Protein AF-A0A1V6FVR4-F1 (afdb_monomer)

pLDDT: mean 93.29, std 5.94, range [69.12, 98.19]

Foldseek 3Di:
DKKKWKADPLNQWIWIWDADQQRDIAIWIDDPVHTGRPQDFPKDWDWDDDDPDIDIDIDTQLCRRPVNSDDDQKIFMKMWDWDPDVPTDIDIPFDPVDDDPRSVRTDMDGDDD

Sequence (113 aa):
MVELYFGFENNAIIRHFGINAAGVYAVRTVYRQGNDRTWECQPIVSASRTGQAWILEMAFPWRQLAPDGVIPAEISFNLNRVRSLPGDRLAAWSPTFGLFLAPDRFGRVTLQP

Solvent-accessible surface area (backbone atoms only — not comparable to full-atom values): 6568 Å² total; per-residue (Å²): 63,38,36,42,39,43,26,40,81,93,49,55,43,26,44,36,38,42,33,39,77,79,40,54,69,50,58,28,37,37,47,93,87,46,79,41,70,82,57,74,53,79,59,50,60,46,50,47,78,52,95,97,46,67,47,76,50,76,47,73,46,43,64,50,66,34,77,95,30,50,82,60,64,56,37,36,33,37,47,30,42,45,42,93,49,96,79,68,47,76,49,56,73,37,71,53,92,71,65,85,95,37,76,95,36,40,36,80,45,76,52,80,134

Secondary structure (DSSP, 8-state):
-EEEEEEETTTTEEEEEEE-TTS-EEEEEESSS-EE-S-----EEEEEEETTEEEEEEE--HHHHSGGG---SEEEEEEEEEE-SSS-EEEESS--SS-S--GGGPEEEEPP-

Mean predicted aligned error: 3.56 Å

Structure (mmCIF, N/CA/C/O backbone):
data_AF-A0A1V6FVR4-F1
#
_entry.id   AF-A0A1V6FVR4-F1
#
loop_
_atom_site.group_PDB
_atom_site.id
_atom_site.type_symbol
_atom_site.label_atom_id
_atom_site.label_alt_id
_atom_site.label_comp_id
_atom_site.label_asym_id
_atom_site.label_entity_id
_atom_site.label_seq_id
_atom_site.pdbx_PDB_ins_code
_atom_site.Cartn_x
_atom_site.Cartn_y
_atom_site.Cartn_z
_atom_site.occupancy
_atom_site.B_iso_or_equiv
_atom_site.auth_seq_id
_atom_site.auth_comp_id
_atom_site.auth_asym_id
_atom_site.auth_atom_id
_atom_site.pdbx_PDB_model_num
ATOM 1 N N . MET A 1 1 ? -3.904 1.229 13.605 1.00 93.94 1 MET A N 1
ATOM 2 C CA . MET A 1 1 ? -3.635 1.558 12.197 1.00 93.94 1 MET A CA 1
ATOM 3 C C . MET A 1 1 ? -3.733 0.319 11.325 1.00 93.94 1 MET A C 1
ATOM 5 O O . MET A 1 1 ? -3.724 -0.799 11.845 1.00 93.94 1 MET A O 1
ATOM 9 N N . VAL A 1 2 ? -3.857 0.518 10.024 1.00 97.00 2 VAL A N 1
ATOM 10 C CA . VAL A 1 2 ? -3.497 -0.480 9.018 1.00 97.00 2 VAL A CA 1
ATOM 11 C C . VAL A 1 2 ? -2.153 -0.108 8.412 1.00 97.00 2 VAL A C 1
ATOM 13 O O . VAL A 1 2 ? -1.812 1.072 8.358 1.00 97.00 2 VAL A O 1
ATOM 16 N N . GLU A 1 3 ? -1.401 -1.112 7.987 1.00 97.12 3 GLU A N 1
ATOM 17 C CA . GLU A 1 3 ? -0.205 -0.932 7.173 1.00 97.12 3 GLU A CA 1
ATOM 18 C C . GLU A 1 3 ? -0.399 -1.629 5.830 1.00 97.12 3 GLU A C 1
ATOM 20 O O . GLU A 1 3 ? -0.807 -2.792 5.801 1.00 97.12 3 GLU A O 1
ATOM 25 N N . LEU A 1 4 ? -0.097 -0.934 4.737 1.00 98.00 4 LEU A N 1
ATOM 26 C CA . LEU A 1 4 ? -0.120 -1.478 3.383 1.00 98.00 4 LEU A CA 1
ATOM 27 C C . LEU A 1 4 ? 1.291 -1.476 2.809 1.00 98.00 4 LEU A C 1
ATOM 29 O O . LEU A 1 4 ? 2.023 -0.495 2.950 1.00 98.00 4 LEU A O 1
ATOM 33 N N . TYR A 1 5 ? 1.641 -2.560 2.129 1.00 97.81 5 TYR A N 1
ATOM 34 C CA . TYR A 1 5 ? 2.905 -2.720 1.426 1.00 97.81 5 TYR A CA 1
ATOM 35 C C . TYR A 1 5 ? 2.614 -3.077 -0.029 1.00 97.81 5 TYR A C 1
ATOM 37 O O . TYR A 1 5 ? 1.973 -4.092 -0.289 1.00 97.81 5 TYR A O 1
ATOM 45 N N . PHE A 1 6 ? 3.100 -2.258 -0.959 1.00 97.81 6 PHE A N 1
ATOM 46 C CA . PHE A 1 6 ? 3.045 -2.503 -2.399 1.00 97.81 6 PHE A CA 1
ATOM 47 C C . PHE A 1 6 ? 4.466 -2.752 -2.897 1.00 97.81 6 PHE A C 1
ATOM 49 O O . PHE A 1 6 ? 5.298 -1.847 -2.864 1.00 97.81 6 PHE A O 1
ATOM 56 N N . GLY A 1 7 ? 4.754 -3.978 -3.312 1.00 96.62 7 GLY A N 1
ATOM 57 C CA . GLY A 1 7 ? 6.029 -4.385 -3.882 1.00 96.62 7 GLY A CA 1
ATOM 58 C C . GLY A 1 7 ? 5.991 -4.374 -5.407 1.00 96.62 7 GLY A C 1
ATOM 59 O O . GLY A 1 7 ? 5.114 -4.984 -6.023 1.00 96.62 7 GLY A O 1
ATOM 60 N N . PHE A 1 8 ? 6.983 -3.715 -5.996 1.00 94.50 8 PHE A N 1
ATOM 61 C CA . PHE A 1 8 ? 7.217 -3.613 -7.434 1.00 94.50 8 PHE A CA 1
ATOM 62 C C . PHE A 1 8 ? 8.577 -4.209 -7.790 1.00 94.50 8 PHE A C 1
ATOM 64 O O . PHE A 1 8 ? 9.431 -4.365 -6.914 1.00 94.50 8 PHE A O 1
ATOM 71 N N . GLU A 1 9 ? 8.774 -4.549 -9.067 1.00 91.06 9 GLU A N 1
ATOM 72 C CA . GLU A 1 9 ? 10.067 -5.015 -9.596 1.00 91.06 9 GLU A CA 1
ATOM 73 C C . GLU A 1 9 ? 10.671 -6.155 -8.755 1.00 91.06 9 GLU A C 1
ATOM 75 O O . GLU A 1 9 ? 11.795 -6.073 -8.262 1.00 91.06 9 GLU A O 1
ATOM 80 N N . ASN A 1 10 ? 9.888 -7.214 -8.516 1.00 90.44 10 ASN A N 1
ATOM 81 C CA . ASN A 1 10 ? 10.270 -8.326 -7.631 1.00 90.44 10 ASN A CA 1
ATOM 82 C C . ASN A 1 10 ? 10.684 -7.862 -6.223 1.00 90.44 10 ASN A C 1
ATOM 84 O O . ASN A 1 10 ? 11.662 -8.341 -5.651 1.00 90.44 10 ASN A O 1
ATOM 88 N N . ASN A 1 11 ? 9.913 -6.922 -5.671 1.00 93.19 11 ASN A N 1
ATOM 89 C CA . ASN A 1 11 ? 10.145 -6.274 -4.385 1.00 93.19 11 ASN A CA 1
ATOM 90 C C . ASN A 1 11 ? 11.436 -5.442 -4.309 1.00 93.19 11 ASN A C 1
ATOM 92 O O . ASN A 1 11 ? 11.852 -5.118 -3.203 1.00 93.19 11 ASN A O 1
ATOM 96 N N . ALA A 1 12 ? 12.076 -5.063 -5.421 1.00 90.94 12 ALA A N 1
ATOM 97 C CA . ALA A 1 12 ? 13.198 -4.120 -5.378 1.00 90.94 12 ALA A CA 1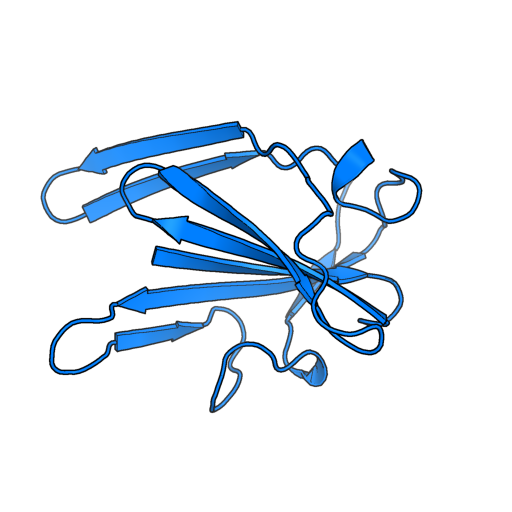
ATOM 98 C C . ALA A 1 12 ? 12.773 -2.738 -4.849 1.00 90.94 12 ALA A C 1
ATOM 100 O O . ALA A 1 12 ? 13.568 -2.059 -4.199 1.00 90.94 12 ALA A O 1
ATOM 101 N N . ILE A 1 13 ? 11.508 -2.369 -5.077 1.00 92.94 13 ILE A N 1
ATOM 102 C CA . ILE A 1 13 ? 10.873 -1.148 -4.582 1.00 92.94 13 ILE A CA 1
ATOM 103 C C . ILE A 1 13 ? 9.638 -1.550 -3.778 1.00 92.94 13 ILE A C 1
ATOM 105 O O . ILE A 1 13 ? 8.763 -2.246 -4.295 1.00 92.94 13 ILE A O 1
ATOM 109 N N . ILE A 1 14 ? 9.536 -1.093 -2.527 1.00 96.56 14 ILE A N 1
ATOM 110 C CA . ILE A 1 14 ? 8.342 -1.303 -1.703 1.00 96.56 14 ILE A CA 1
ATOM 111 C C . ILE A 1 14 ? 7.800 0.039 -1.234 1.00 96.56 14 ILE A C 1
ATOM 113 O O . ILE A 1 14 ? 8.444 0.754 -0.466 1.00 96.56 14 ILE A O 1
ATOM 117 N N . ARG A 1 15 ? 6.582 0.369 -1.660 1.00 97.12 15 ARG A N 1
ATOM 118 C CA . ARG A 1 15 ? 5.835 1.518 -1.145 1.00 97.12 15 ARG A CA 1
ATOM 119 C C . ARG A 1 15 ? 5.075 1.092 0.100 1.00 97.12 15 ARG A C 1
ATOM 121 O O . ARG A 1 15 ? 4.288 0.146 0.056 1.00 97.12 15 ARG A O 1
ATOM 128 N N . HIS A 1 16 ? 5.318 1.776 1.207 1.00 97.31 16 HIS A N 1
ATOM 129 C CA . HIS A 1 16 ? 4.721 1.461 2.496 1.00 97.31 16 HIS A CA 1
ATOM 130 C C . HIS A 1 16 ? 3.862 2.619 2.999 1.00 97.31 16 HIS A C 1
ATOM 132 O O . HIS A 1 16 ? 4.305 3.768 3.018 1.00 97.31 16 HIS A O 1
ATOM 138 N N . PHE A 1 17 ? 2.662 2.285 3.465 1.00 97.81 17 PHE A N 1
ATOM 139 C CA . PHE A 1 17 ? 1.680 3.215 4.005 1.00 97.81 17 PHE A CA 1
ATOM 140 C C . PHE A 1 17 ? 1.277 2.765 5.402 1.00 97.81 17 PHE A C 1
ATOM 142 O O . PHE A 1 17 ? 0.800 1.646 5.561 1.00 97.81 17 PHE A O 1
ATOM 149 N N . GLY A 1 18 ? 1.401 3.639 6.397 1.00 97.00 18 GLY A N 1
ATOM 150 C CA . GLY A 1 18 ? 0.772 3.459 7.705 1.00 97.00 18 GLY A CA 1
ATOM 151 C C . GLY A 1 18 ? -0.399 4.422 7.840 1.00 97.00 18 GLY A C 1
ATOM 152 O O . GLY A 1 18 ? -0.192 5.626 7.729 1.00 97.00 18 GLY A O 1
ATOM 153 N N . ILE A 1 19 ? -1.613 3.915 8.069 1.00 97.62 19 ILE A N 1
ATOM 154 C CA . ILE A 1 19 ? -2.847 4.719 8.077 1.00 97.62 19 ILE A CA 1
ATOM 155 C C . ILE A 1 19 ? -3.624 4.454 9.364 1.00 97.62 19 ILE A C 1
ATOM 157 O O . ILE A 1 19 ? -3.974 3.315 9.696 1.00 97.62 19 ILE A O 1
ATOM 161 N N . ASN A 1 20 ? -3.871 5.500 10.149 1.00 96.19 20 ASN A N 1
ATOM 162 C CA . ASN A 1 20 ? -4.596 5.381 11.409 1.00 96.19 20 ASN A CA 1
ATOM 163 C C . ASN A 1 20 ? -6.125 5.411 11.207 1.00 96.19 20 ASN A C 1
ATOM 165 O O . ASN A 1 20 ? -6.627 5.608 10.108 1.00 96.19 20 ASN A O 1
ATOM 169 N N . ALA A 1 21 ? -6.882 5.194 12.285 1.00 95.25 21 ALA A N 1
ATOM 170 C CA . ALA A 1 21 ? -8.347 5.124 12.229 1.00 95.25 21 ALA A CA 1
ATOM 171 C C . ALA A 1 21 ? -9.035 6.467 11.901 1.00 95.25 21 ALA A C 1
ATOM 173 O O . ALA A 1 21 ? -10.228 6.478 11.628 1.00 95.25 21 ALA A O 1
ATOM 174 N N . ALA A 1 22 ? -8.299 7.579 11.954 1.00 95.81 22 ALA A N 1
ATOM 175 C CA . ALA A 1 22 ? -8.757 8.909 11.560 1.00 95.81 22 ALA A CA 1
ATOM 176 C C . ALA A 1 22 ? -8.410 9.233 10.092 1.00 95.81 22 ALA A C 1
ATOM 178 O O . ALA A 1 22 ? -8.615 10.359 9.656 1.00 95.81 22 ALA A O 1
ATOM 179 N N . GLY A 1 23 ? -7.854 8.275 9.339 1.00 96.88 23 GLY A N 1
ATOM 180 C CA . GLY A 1 23 ? -7.438 8.475 7.948 1.00 96.88 23 GLY A CA 1
ATOM 181 C C . GLY A 1 23 ? -6.116 9.232 7.790 1.00 96.88 23 GLY A C 1
ATOM 182 O O . GLY A 1 23 ? -5.659 9.429 6.669 1.00 96.88 23 GLY A O 1
ATOM 183 N N . VAL A 1 24 ? -5.462 9.616 8.893 1.00 96.88 24 VAL A N 1
ATOM 184 C CA . VAL A 1 24 ? -4.130 10.229 8.842 1.00 96.88 24 VAL A CA 1
ATOM 185 C C . VAL A 1 24 ? -3.122 9.155 8.471 1.00 96.88 24 VAL A C 1
ATOM 187 O O . VAL A 1 24 ? -3.101 8.075 9.076 1.00 96.88 24 VAL A O 1
ATOM 190 N N . TYR A 1 25 ? -2.276 9.465 7.496 1.00 97.06 25 TYR A N 1
ATOM 191 C CA . TYR A 1 25 ? -1.309 8.530 6.953 1.00 97.06 25 TYR A CA 1
ATOM 192 C C . TYR A 1 25 ? 0.123 9.058 7.016 1.00 97.06 25 TYR A C 1
ATOM 194 O O . TYR A 1 25 ? 0.368 10.259 7.081 1.00 97.06 25 TYR A O 1
ATOM 202 N N . ALA A 1 26 ? 1.068 8.126 6.961 1.00 96.19 26 ALA A N 1
ATOM 203 C CA . ALA A 1 26 ? 2.464 8.379 6.650 1.00 96.19 26 ALA A CA 1
ATOM 204 C C . ALA A 1 26 ? 2.909 7.397 5.565 1.00 96.19 26 ALA A C 1
ATOM 206 O O . ALA A 1 26 ? 2.508 6.226 5.581 1.00 96.19 26 ALA A O 1
ATOM 207 N N . VAL A 1 27 ? 3.745 7.868 4.645 1.00 96.75 27 VAL A N 1
ATOM 208 C CA . VAL A 1 27 ? 4.264 7.069 3.533 1.00 96.75 27 VAL A CA 1
ATOM 209 C C . VAL A 1 27 ? 5.783 7.030 3.545 1.00 96.75 27 VAL A C 1
ATOM 211 O O . VAL A 1 27 ? 6.441 7.869 4.158 1.00 96.75 27 VAL A O 1
ATOM 214 N N . ARG A 1 28 ? 6.340 5.997 2.922 1.00 95.75 28 ARG A N 1
ATOM 215 C CA . ARG A 1 28 ? 7.777 5.863 2.676 1.00 95.75 28 ARG A CA 1
ATOM 216 C C . ARG A 1 28 ? 8.032 4.809 1.613 1.00 95.75 28 ARG A C 1
ATOM 218 O O . ARG A 1 28 ? 7.230 3.889 1.436 1.00 95.75 28 ARG A O 1
ATOM 225 N N . THR A 1 29 ? 9.195 4.890 0.990 1.00 93.88 29 THR A N 1
ATOM 226 C CA . THR A 1 29 ? 9.765 3.781 0.228 1.00 93.88 29 THR A CA 1
ATOM 227 C C . THR A 1 29 ? 10.718 3.017 1.131 1.00 93.88 29 THR A C 1
ATOM 229 O O . THR A 1 29 ? 11.569 3.607 1.796 1.00 93.88 29 THR A O 1
ATOM 232 N N . VAL A 1 30 ? 10.559 1.702 1.193 1.00 88.75 30 VAL A N 1
ATOM 233 C CA . VAL A 1 30 ? 11.414 0.816 1.986 1.00 88.75 30 VAL A CA 1
ATOM 234 C C . VAL A 1 30 ? 12.011 -0.275 1.108 1.00 88.75 30 VAL A C 1
ATOM 236 O O . VAL A 1 30 ? 11.455 -0.589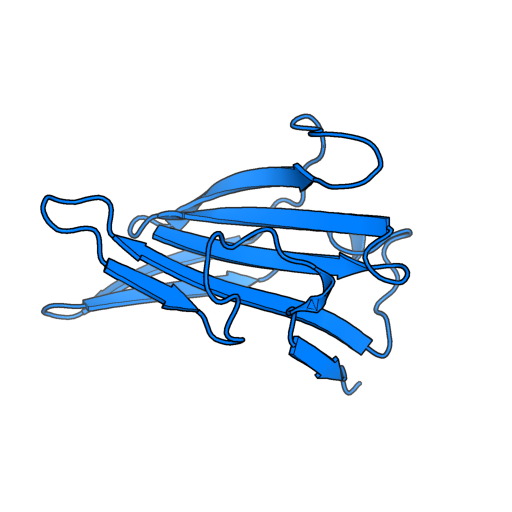 0.059 1.00 88.75 30 VAL A O 1
ATOM 239 N N . TYR A 1 31 ? 13.084 -0.889 1.619 1.00 75.94 31 TYR A N 1
ATOM 240 C CA . TYR A 1 31 ? 13.750 -2.096 1.108 1.00 75.94 31 TYR A CA 1
ATOM 241 C C . TYR A 1 31 ? 14.807 -1.857 0.019 1.00 75.94 31 TYR A C 1
ATOM 243 O O . TYR A 1 31 ? 14.688 -0.915 -0.750 1.00 75.94 31 TYR A O 1
ATOM 251 N N . ARG A 1 32 ? 15.864 -2.698 0.029 1.00 73.19 32 ARG A N 1
ATOM 252 C CA . ARG A 1 32 ? 17.149 -2.680 -0.730 1.00 73.19 32 ARG A CA 1
ATOM 253 C C . ARG A 1 32 ? 17.878 -1.333 -0.871 1.00 73.19 32 ARG A C 1
ATOM 255 O O . ARG A 1 32 ? 19.066 -1.277 -0.585 1.00 73.19 32 ARG A O 1
ATOM 262 N N . GLN A 1 33 ? 17.190 -0.269 -1.264 1.00 69.25 33 GLN A N 1
ATOM 263 C CA . GLN A 1 33 ? 17.676 1.107 -1.373 1.00 69.25 33 GLN A CA 1
ATOM 264 C C . GLN A 1 33 ? 17.627 1.887 -0.042 1.00 69.25 33 GLN A C 1
ATOM 266 O O . GLN A 1 33 ? 18.140 2.998 0.037 1.00 69.25 33 GLN A O 1
ATOM 271 N N . GLY A 1 34 ? 17.038 1.315 1.016 1.00 81.75 34 GLY A N 1
ATOM 272 C CA . GLY A 1 34 ? 16.998 1.911 2.355 1.00 81.75 34 GLY A CA 1
ATOM 273 C C . GLY A 1 34 ? 15.587 2.290 2.806 1.00 81.75 34 GLY A C 1
ATOM 274 O O . GLY A 1 34 ? 14.639 1.538 2.589 1.00 81.75 34 GLY A O 1
ATOM 275 N N . ASN A 1 35 ? 15.469 3.418 3.507 1.00 90.06 35 ASN A N 1
ATOM 276 C CA . ASN A 1 35 ? 14.216 3.965 4.033 1.00 90.06 35 ASN A CA 1
ATOM 277 C C . ASN A 1 35 ? 14.111 5.432 3.615 1.00 90.06 35 ASN A C 1
ATOM 279 O O . ASN A 1 35 ? 14.606 6.320 4.311 1.00 90.06 35 ASN A O 1
ATOM 283 N N . ASP A 1 36 ? 13.492 5.658 2.464 1.00 92.69 36 ASP A N 1
ATOM 284 C CA . ASP A 1 36 ? 13.257 6.984 1.915 1.00 92.69 36 ASP A CA 1
ATOM 285 C C . ASP A 1 36 ? 11.888 7.509 2.368 1.00 92.69 36 ASP A C 1
ATOM 287 O O . ASP A 1 36 ? 10.839 6.944 2.055 1.00 92.69 36 ASP A O 1
ATOM 291 N N . ARG A 1 37 ? 11.917 8.609 3.121 1.00 93.62 37 ARG A N 1
ATOM 292 C CA . ARG A 1 37 ? 10.739 9.318 3.641 1.00 93.62 37 ARG A CA 1
ATOM 293 C C . ARG A 1 37 ? 10.412 10.588 2.849 1.00 93.62 37 ARG A C 1
ATOM 295 O O . ARG A 1 37 ? 9.568 11.355 3.290 1.00 93.62 37 ARG A O 1
ATOM 302 N N . THR A 1 38 ? 11.123 10.845 1.751 1.00 93.06 38 THR A N 1
ATOM 303 C CA . THR A 1 38 ? 10.908 12.016 0.886 1.00 93.06 38 THR A CA 1
ATOM 304 C C . THR A 1 38 ? 9.960 11.717 -0.272 1.00 93.06 38 THR A C 1
ATOM 306 O O . THR A 1 38 ? 9.341 12.634 -0.806 1.00 93.06 38 THR A O 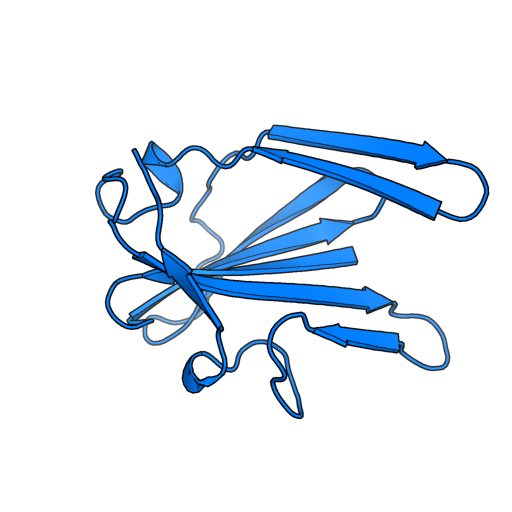1
ATOM 309 N N . TRP A 1 39 ? 9.811 10.442 -0.645 1.00 92.88 39 TRP A N 1
ATOM 310 C CA . TRP A 1 39 ? 8.798 10.006 -1.601 1.00 92.88 39 TRP A CA 1
ATOM 311 C C . TRP A 1 39 ? 7.371 10.204 -1.072 1.00 92.88 39 TRP A C 1
ATOM 313 O O . TRP A 1 39 ? 7.068 9.857 0.067 1.00 92.88 39 TRP A O 1
ATOM 323 N N . GLU A 1 40 ? 6.478 10.659 -1.953 1.00 93.00 40 GLU A N 1
ATOM 324 C CA . GLU A 1 40 ? 5.064 10.908 -1.672 1.00 93.00 40 GLU A CA 1
ATOM 325 C C . GLU A 1 40 ? 4.157 10.271 -2.739 1.00 93.00 40 GLU A C 1
ATOM 327 O O . GLU A 1 40 ? 4.454 10.319 -3.933 1.00 93.00 40 GLU A O 1
ATOM 332 N N . CYS A 1 41 ? 3.022 9.703 -2.311 1.00 93.88 41 CYS A N 1
ATOM 333 C CA . CYS A 1 41 ? 1.989 9.146 -3.203 1.00 93.88 41 CYS A CA 1
ATOM 334 C C . CYS A 1 41 ? 0.753 10.049 -3.328 1.00 93.88 41 CYS A C 1
ATOM 336 O O . CYS A 1 41 ? 0.121 10.086 -4.379 1.00 93.88 41 CYS A O 1
ATOM 338 N N . GLN A 1 42 ? 0.425 10.778 -2.252 1.00 94.88 42 GLN A N 1
ATOM 339 C CA . GLN A 1 42 ? -0.825 11.537 -2.094 1.00 94.88 42 GLN A CA 1
ATOM 340 C C . GLN A 1 42 ? -2.095 10.671 -2.275 1.00 94.88 42 GLN A C 1
ATOM 342 O O . GLN A 1 42 ? -2.913 10.947 -3.155 1.00 94.88 42 GLN A O 1
ATOM 347 N N . PRO A 1 43 ? -2.284 9.604 -1.469 1.00 97.00 43 PRO A N 1
ATOM 348 C CA . PRO A 1 43 ? -3.511 8.817 -1.520 1.00 97.00 43 PRO A CA 1
ATOM 349 C C . PRO A 1 43 ? -4.723 9.643 -1.074 1.00 97.00 43 PRO A C 1
ATOM 351 O O . PRO A 1 43 ? -4.629 10.483 -0.178 1.00 97.00 43 PRO A O 1
ATOM 354 N N . ILE A 1 44 ? -5.887 9.342 -1.644 1.00 98.00 44 ILE A N 1
ATOM 355 C CA . ILE A 1 44 ? -7.165 9.845 -1.135 1.00 98.00 44 ILE A CA 1
ATOM 356 C C . ILE A 1 44 ? -7.632 8.861 -0.067 1.00 98.00 44 ILE A C 1
ATOM 358 O O . ILE A 1 44 ? -7.784 7.672 -0.350 1.00 98.00 44 ILE A O 1
ATOM 362 N N . VAL A 1 45 ? -7.844 9.344 1.156 1.00 98.19 45 VAL A N 1
ATOM 363 C CA . VAL A 1 45 ? -8.268 8.519 2.292 1.00 98.19 45 VAL A CA 1
ATOM 364 C C . VAL A 1 45 ? -9.518 9.123 2.916 1.00 98.19 45 VAL A C 1
ATOM 366 O O . VAL A 1 45 ? -9.527 10.292 3.295 1.00 98.19 45 VAL A O 1
ATOM 369 N N . SER A 1 46 ? -10.559 8.308 3.050 1.00 98.12 46 SER A N 1
ATOM 370 C CA . SER A 1 46 ? -11.775 8.625 3.793 1.00 98.12 46 SER A CA 1
ATOM 371 C C . SER A 1 46 ? -11.888 7.689 4.990 1.00 98.12 46 SER A C 1
ATOM 373 O O . SER A 1 46 ? -11.659 6.483 4.877 1.00 98.12 46 SER A O 1
ATOM 375 N N . ALA A 1 47 ? -12.222 8.244 6.152 1.00 97.88 47 ALA A N 1
ATOM 376 C CA . ALA A 1 47 ? -12.382 7.494 7.388 1.00 97.88 47 ALA A CA 1
ATOM 377 C C . ALA A 1 47 ? -13.784 7.707 7.949 1.00 97.88 47 ALA A C 1
ATOM 379 O O . ALA A 1 47 ? -14.246 8.840 8.087 1.00 97.88 47 ALA A O 1
ATOM 380 N N . SER A 1 48 ? -14.443 6.617 8.326 1.00 97.62 48 SER A N 1
ATOM 381 C CA . SER A 1 48 ? -15.727 6.665 9.020 1.00 97.62 48 SER A CA 1
ATOM 382 C C . SER A 1 48 ? -15.729 5.730 10.224 1.00 97.62 48 SER A C 1
ATOM 384 O O . SER A 1 48 ? -14.996 4.740 10.293 1.00 97.62 48 SER A O 1
ATOM 386 N N . ARG A 1 49 ? -16.552 6.058 11.219 1.00 96.44 49 ARG A N 1
ATOM 387 C CA . ARG A 1 49 ? -16.757 5.230 12.408 1.00 96.44 49 ARG A CA 1
ATOM 388 C C . ARG A 1 49 ? -18.141 4.601 12.345 1.00 96.44 49 ARG A C 1
ATOM 390 O O . ARG A 1 49 ? -19.116 5.291 12.076 1.00 96.44 49 ARG A O 1
ATOM 397 N N . THR A 1 50 ? -18.229 3.314 12.661 1.00 93.81 50 THR A N 1
ATOM 398 C CA . THR A 1 50 ? -19.493 2.574 12.731 1.00 93.81 50 THR A CA 1
ATOM 399 C C . THR A 1 50 ? -19.531 1.723 13.997 1.00 93.81 50 THR A C 1
ATOM 401 O O . THR A 1 50 ? -18.776 0.765 14.146 1.00 93.81 50 THR A O 1
ATOM 404 N N . GLY A 1 51 ? -20.365 2.110 14.968 1.00 93.31 51 GLY A N 1
ATOM 405 C CA . GLY A 1 51 ? -20.455 1.437 16.268 1.00 93.31 51 GLY A CA 1
ATOM 406 C C . GLY A 1 51 ? -19.086 1.230 16.941 1.00 93.31 51 GLY A C 1
ATOM 407 O O . GLY A 1 51 ? -18.422 2.191 17.347 1.00 93.31 51 GLY A O 1
ATOM 408 N N . GLN A 1 52 ? -18.678 -0.041 17.051 1.00 91.88 52 GLN A N 1
ATOM 409 C CA . GLN A 1 52 ? -17.408 -0.496 17.646 1.00 91.88 52 GLN A CA 1
ATOM 410 C C . GLN A 1 52 ? -16.266 -0.684 16.629 1.00 91.88 52 GLN A C 1
ATOM 412 O O . GLN A 1 52 ? -15.198 -1.190 16.974 1.00 91.88 52 GLN A O 1
ATOM 417 N N . ALA A 1 53 ? -16.475 -0.291 15.377 1.00 92.56 53 ALA A N 1
ATOM 418 C CA . ALA A 1 53 ? -15.516 -0.417 14.294 1.00 92.56 53 ALA A CA 1
ATOM 419 C C . ALA A 1 53 ? -15.282 0.929 13.598 1.00 92.56 53 ALA A C 1
ATOM 421 O O . ALA A 1 53 ? -15.963 1.933 13.824 1.00 92.56 53 ALA A O 1
ATOM 422 N N . TRP A 1 54 ? -14.277 0.935 12.739 1.00 95.06 54 TRP A N 1
ATOM 423 C CA . TRP A 1 54 ? -14.008 2.011 11.804 1.00 95.06 54 TRP A CA 1
ATOM 424 C C . TRP A 1 5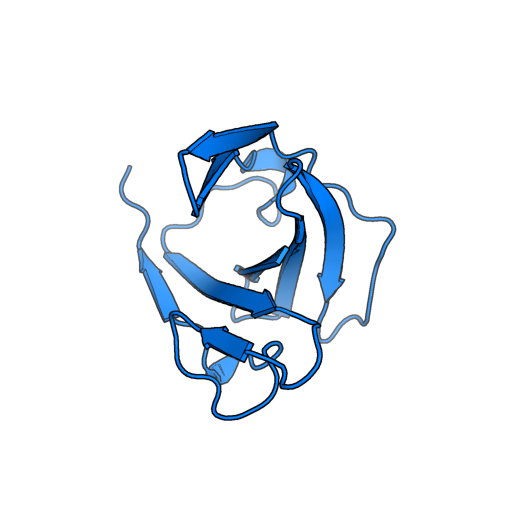4 ? -13.785 1.408 10.426 1.00 95.06 54 TRP A C 1
ATOM 426 O O . TRP A 1 54 ? -13.379 0.250 10.308 1.00 95.06 54 TRP A O 1
ATOM 436 N N . ILE A 1 55 ? -14.053 2.208 9.405 1.00 97.25 55 ILE A N 1
ATOM 437 C CA . ILE A 1 55 ? -13.853 1.872 8.002 1.00 97.25 55 ILE A CA 1
ATOM 438 C C . ILE A 1 55 ? -12.875 2.896 7.432 1.00 97.25 55 ILE A C 1
ATOM 440 O O . ILE A 1 55 ? -12.968 4.087 7.731 1.00 97.25 55 ILE A O 1
ATOM 444 N N . LEU A 1 56 ? -11.928 2.409 6.635 1.00 97.81 56 LEU A N 1
ATOM 445 C CA . LEU A 1 56 ? -11.075 3.238 5.794 1.00 97.81 56 LEU A CA 1
ATOM 446 C C . LEU A 1 56 ? -11.359 2.884 4.341 1.00 97.81 56 LEU A C 1
ATOM 448 O O . LEU A 1 56 ? -11.240 1.721 3.959 1.00 97.81 56 LEU A O 1
ATOM 452 N N 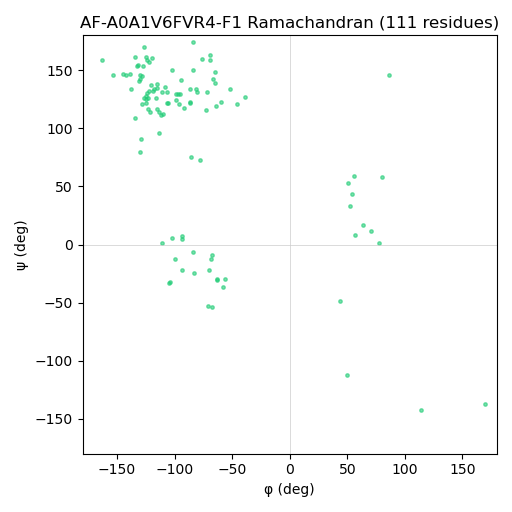. GLU A 1 57 ? -11.687 3.894 3.550 1.00 98.19 57 GLU A N 1
ATOM 453 C CA . GLU A 1 57 ? -11.722 3.813 2.095 1.00 98.19 57 GLU A CA 1
ATOM 454 C C . GLU A 1 57 ? -10.516 4.571 1.552 1.00 98.19 57 GLU A C 1
ATOM 456 O O . GLU A 1 57 ? -10.207 5.676 2.002 1.00 98.19 57 GLU A O 1
ATOM 461 N N . MET A 1 58 ? -9.781 3.946 0.635 1.00 98.00 58 MET A N 1
ATOM 462 C CA . MET A 1 58 ? -8.480 4.435 0.189 1.00 98.00 58 MET A CA 1
ATOM 463 C C . MET A 1 58 ? -8.363 4.287 -1.323 1.00 98.00 58 MET A C 1
ATOM 465 O O . MET A 1 58 ? -8.6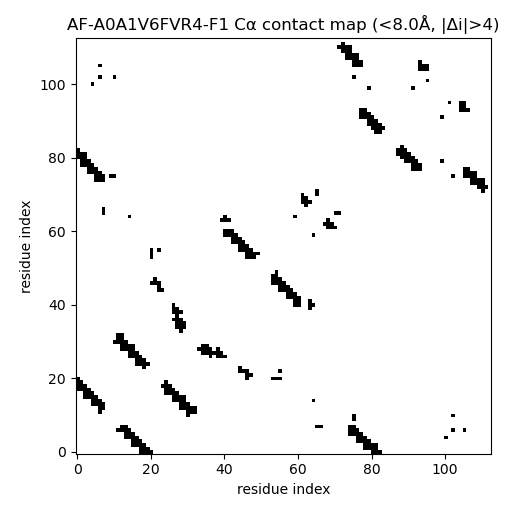52 3.219 -1.861 1.00 98.00 58 MET A O 1
ATOM 469 N N . ALA A 1 59 ? -7.885 5.332 -1.989 1.00 97.81 59 ALA A N 1
ATOM 470 C CA . ALA A 1 59 ? -7.522 5.305 -3.398 1.00 97.81 59 ALA A CA 1
ATOM 471 C C . ALA A 1 59 ? -6.063 5.740 -3.566 1.00 97.81 59 ALA A C 1
ATOM 473 O O . ALA A 1 59 ? -5.642 6.774 -3.042 1.00 97.81 59 ALA A O 1
ATOM 474 N N . PHE A 1 60 ? -5.296 4.942 -4.310 1.00 96.94 60 PHE A N 1
ATOM 475 C CA . PHE A 1 60 ? -3.870 5.155 -4.541 1.00 96.94 60 PHE A CA 1
ATOM 476 C C . PHE A 1 60 ? -3.632 5.482 -6.021 1.00 96.94 60 PHE A C 1
ATOM 478 O O . PHE A 1 60 ? -3.868 4.624 -6.874 1.00 96.94 60 PHE A O 1
ATOM 485 N N . PRO A 1 61 ? -3.176 6.700 -6.352 1.00 96.44 61 PRO A N 1
ATOM 486 C CA . PRO A 1 61 ? -2.868 7.071 -7.727 1.00 96.44 61 PRO A CA 1
ATOM 487 C C . PRO A 1 61 ? -1.712 6.244 -8.310 1.00 96.44 61 PRO A C 1
ATOM 489 O O . PRO A 1 61 ? -0.578 6.319 -7.834 1.00 96.44 61 PRO A O 1
ATOM 492 N N . TRP A 1 62 ? -1.967 5.490 -9.384 1.00 95.25 62 TRP A N 1
ATOM 493 C CA . TRP A 1 62 ? -0.937 4.663 -10.031 1.00 95.25 62 TRP A CA 1
ATOM 494 C C . TRP A 1 62 ? 0.270 5.462 -10.514 1.00 95.25 62 TRP A C 1
ATOM 496 O O . TRP A 1 62 ? 1.396 4.996 -10.365 1.00 95.25 62 TRP A O 1
ATOM 506 N N . ARG A 1 63 ? 0.037 6.687 -11.006 1.00 95.19 63 ARG A N 1
ATOM 507 C CA . ARG A 1 63 ? 1.080 7.590 -11.507 1.00 95.19 63 ARG A CA 1
ATOM 508 C C . ARG A 1 63 ? 2.181 7.870 -10.473 1.00 95.19 63 ARG A C 1
ATOM 510 O O . ARG A 1 63 ? 3.315 8.123 -10.861 1.00 95.19 63 ARG A O 1
ATOM 517 N N . GLN A 1 64 ? 1.854 7.839 -9.183 1.00 95.19 64 GLN A N 1
ATOM 518 C CA . GLN A 1 64 ? 2.791 8.071 -8.085 1.00 95.19 64 GLN A CA 1
ATOM 519 C C . GLN A 1 64 ? 3.183 6.772 -7.372 1.00 95.19 64 GLN A C 1
ATOM 521 O O . GLN A 1 64 ? 4.301 6.650 -6.865 1.00 95.19 64 GLN A O 1
ATOM 526 N N . LEU A 1 65 ? 2.253 5.814 -7.301 1.00 96.31 65 LEU A N 1
ATOM 527 C CA . LEU A 1 65 ? 2.440 4.554 -6.595 1.00 96.31 65 LEU A CA 1
ATOM 528 C C . LEU A 1 65 ? 3.438 3.638 -7.318 1.00 96.31 65 LEU A C 1
ATOM 530 O O . LEU A 1 65 ? 4.390 3.159 -6.693 1.00 96.31 65 LEU A O 1
ATOM 534 N N . ALA A 1 66 ? 3.212 3.391 -8.609 1.00 94.38 66 ALA A N 1
ATOM 535 C CA . ALA A 1 66 ? 4.018 2.470 -9.400 1.00 94.38 66 ALA A CA 1
ATOM 536 C C . ALA A 1 66 ? 5.291 3.146 -9.938 1.00 94.38 66 ALA A C 1
ATOM 538 O O . ALA A 1 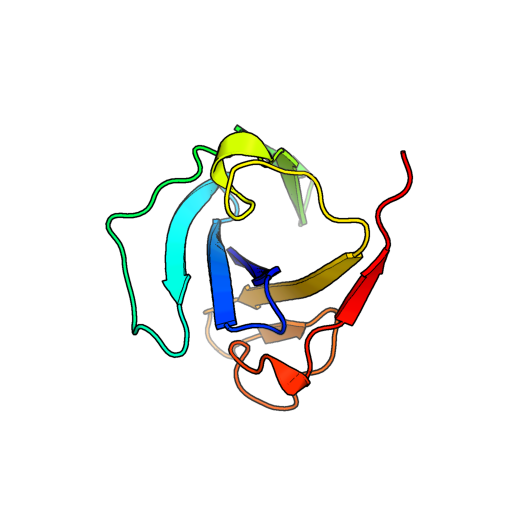66 ? 5.281 4.352 -10.205 1.00 94.38 66 ALA A O 1
ATOM 539 N N . PRO A 1 67 ? 6.384 2.386 -10.133 1.00 90.50 67 PRO A N 1
ATOM 540 C CA . PRO A 1 67 ? 7.515 2.835 -10.938 1.00 90.50 67 PRO A CA 1
ATOM 541 C C . PRO A 1 67 ? 7.031 3.306 -12.314 1.00 90.50 67 PRO A C 1
ATOM 543 O O . PRO A 1 67 ? 6.160 2.680 -12.919 1.00 90.50 67 PRO A O 1
ATOM 546 N N . ASP A 1 68 ? 7.525 4.462 -12.755 1.00 89.31 68 ASP A N 1
ATOM 547 C CA . ASP A 1 68 ? 7.161 5.123 -14.019 1.00 89.31 68 ASP A CA 1
ATOM 548 C C . ASP A 1 68 ? 5.663 5.436 -14.213 1.00 89.31 68 ASP A C 1
ATOM 550 O O . ASP A 1 68 ? 5.238 5.874 -15.283 1.00 89.31 68 ASP A O 1
ATOM 554 N N . GLY A 1 69 ? 4.844 5.254 -13.173 1.00 91.12 69 GLY A N 1
ATOM 555 C CA . GLY A 1 69 ? 3.409 5.509 -13.206 1.00 91.12 69 GLY A CA 1
ATOM 556 C C . GLY A 1 69 ? 2.587 4.523 -14.042 1.00 91.12 69 GLY A C 1
ATOM 557 O O . GLY A 1 69 ? 1.413 4.790 -14.308 1.00 91.12 69 GLY A O 1
ATOM 558 N N . VAL A 1 70 ? 3.182 3.403 -14.460 1.00 91.06 70 VAL A N 1
ATOM 559 C CA . VAL A 1 70 ? 2.529 2.376 -15.281 1.00 91.06 70 VAL A CA 1
ATOM 560 C C . VAL A 1 70 ? 1.799 1.380 -14.385 1.00 91.06 70 VAL A C 1
ATOM 562 O O . VAL A 1 70 ? 2.357 0.889 -13.408 1.00 91.06 70 VAL A O 1
ATOM 565 N N . ILE A 1 71 ? 0.550 1.051 -14.727 1.00 92.69 71 ILE A N 1
ATOM 566 C CA . ILE A 1 71 ? -0.219 0.020 -14.020 1.00 92.69 71 ILE A CA 1
ATOM 567 C C . ILE A 1 71 ? 0.361 -1.352 -14.392 1.00 92.69 71 ILE A C 1
ATOM 569 O O . ILE A 1 71 ? 0.300 -1.727 -15.566 1.00 92.69 71 ILE A O 1
ATOM 573 N N . PRO A 1 72 ? 0.934 -2.112 -13.445 1.00 92.31 72 PRO A N 1
ATOM 574 C CA . PRO A 1 72 ? 1.458 -3.437 -13.747 1.00 92.31 72 PRO A CA 1
ATOM 575 C C . PRO A 1 72 ? 0.317 -4.457 -13.878 1.00 92.31 72 PRO A C 1
ATOM 577 O O . PRO A 1 72 ? -0.766 -4.266 -13.335 1.00 92.31 72 PRO A O 1
ATOM 580 N N . ALA A 1 73 ? 0.563 -5.587 -14.543 1.00 93.62 73 ALA A N 1
ATOM 581 C CA . ALA A 1 73 ? -0.399 -6.697 -14.572 1.00 93.62 73 ALA A CA 1
ATOM 582 C C . ALA A 1 73 ? -0.521 -7.409 -13.209 1.00 93.62 73 ALA A C 1
ATOM 584 O O . ALA A 1 73 ? -1.511 -8.081 -12.925 1.00 93.62 73 ALA A O 1
ATOM 585 N N . GLU A 1 74 ? 0.498 -7.281 -12.360 1.00 95.38 74 GLU A N 1
ATOM 586 C CA . GLU A 1 74 ? 0.569 -7.932 -11.059 1.00 95.38 74 GLU A CA 1
ATOM 587 C C . GLU A 1 74 ? 1.446 -7.124 -10.096 1.00 95.38 74 GLU A C 1
ATOM 589 O O . GLU A 1 74 ? 2.447 -6.529 -10.502 1.00 95.38 74 GLU A O 1
ATOM 594 N N . ILE A 1 75 ? 1.094 -7.138 -8.810 1.00 96.75 75 ILE A N 1
ATOM 595 C CA . ILE A 1 75 ? 1.904 -6.579 -7.722 1.00 96.75 75 ILE A CA 1
ATOM 596 C C . ILE A 1 75 ? 2.122 -7.608 -6.614 1.00 96.75 75 ILE A C 1
ATOM 598 O O . ILE A 1 75 ? 1.288 -8.487 -6.378 1.00 96.75 75 ILE A O 1
ATOM 602 N N . SER A 1 76 ? 3.221 -7.455 -5.879 1.00 97.62 76 SER A N 1
ATOM 603 C CA . SER A 1 76 ? 3.338 -8.044 -4.545 1.00 97.62 76 SER A CA 1
ATOM 604 C C . SER A 1 76 ? 2.620 -7.130 -3.551 1.00 97.62 76 SER A C 1
ATOM 606 O O . SER A 1 76 ? 2.817 -5.917 -3.577 1.00 97.62 76 SER A O 1
ATOM 608 N N . PHE A 1 77 ? 1.795 -7.672 -2.664 1.00 98.19 77 PHE A N 1
ATOM 609 C CA . PHE A 1 77 ? 0.977 -6.872 -1.757 1.00 98.19 77 PHE A CA 1
ATOM 610 C C . PHE A 1 77 ? 0.864 -7.497 -0.369 1.00 98.19 77 PHE A C 1
ATOM 612 O O . PHE A 1 77 ? 0.784 -8.717 -0.217 1.00 98.19 77 PHE A O 1
ATOM 619 N N . ASN A 1 78 ? 0.800 -6.657 0.663 1.00 98.12 78 ASN A N 1
ATOM 620 C CA . ASN A 1 78 ? 0.313 -7.086 1.966 1.00 98.12 78 ASN A CA 1
ATOM 621 C C . ASN A 1 78 ? -0.473 -5.978 2.673 1.00 98.12 78 ASN A C 1
ATOM 623 O O . ASN A 1 78 ? -0.139 -4.798 2.569 1.00 98.12 78 ASN A O 1
ATOM 627 N N . LEU A 1 79 ? -1.482 -6.388 3.439 1.00 98.00 79 LEU A N 1
ATOM 628 C CA . LEU A 1 79 ? -2.309 -5.536 4.287 1.00 98.00 79 LEU A CA 1
ATOM 629 C C . LEU A 1 79 ? -2.257 -6.077 5.711 1.00 98.00 79 LEU A C 1
ATOM 631 O O . LEU A 1 79 ? -2.552 -7.246 5.949 1.00 98.00 79 LEU A O 1
ATOM 635 N N . ASN A 1 80 ? -1.935 -5.213 6.665 1.00 97.25 80 ASN A N 1
ATOM 636 C CA . ASN A 1 80 ? -1.764 -5.590 8.058 1.00 97.25 80 ASN A CA 1
ATOM 637 C C . ASN A 1 80 ? -2.602 -4.697 8.964 1.00 97.25 80 ASN A C 1
ATOM 639 O O . ASN A 1 80 ? -2.744 -3.500 8.722 1.00 97.25 80 ASN A O 1
ATOM 643 N N . ARG A 1 81 ? -3.128 -5.256 10.053 1.00 95.00 81 ARG A N 1
ATOM 644 C CA . ARG A 1 81 ? -3.786 -4.513 11.127 1.00 95.00 81 ARG A CA 1
ATOM 645 C C . ARG A 1 81 ? -2.864 -4.469 12.336 1.00 95.00 81 ARG A C 1
ATOM 647 O O . ARG A 1 81 ? -2.532 -5.503 12.907 1.00 95.00 81 ARG A O 1
ATOM 654 N N . VAL A 1 82 ? -2.535 -3.253 12.767 1.00 92.88 82 VAL A N 1
ATOM 655 C CA . VAL A 1 82 ? -1.684 -3.004 13.938 1.00 92.88 82 VAL A CA 1
ATOM 656 C C . VAL A 1 82 ? -2.486 -2.302 15.024 1.00 92.88 82 VAL A C 1
ATOM 658 O O . VAL A 1 82 ? -2.992 -1.182 14.840 1.00 92.88 82 VAL A O 1
ATOM 661 N N . ARG A 1 83 ? -2.644 -2.962 16.169 1.00 88.94 83 ARG A N 1
ATOM 662 C CA . ARG A 1 83 ? -3.203 -2.371 17.387 1.00 88.94 83 ARG A CA 1
ATOM 663 C C . ARG A 1 83 ? -2.110 -2.311 18.453 1.00 88.94 83 ARG A C 1
ATOM 665 O O . ARG A 1 83 ? -1.923 -3.289 19.163 1.00 88.94 83 ARG A O 1
ATOM 672 N N . SER A 1 84 ? -1.463 -1.151 18.555 1.00 80.50 84 SER A N 1
ATOM 673 C CA . SER A 1 84 ? -0.444 -0.830 19.564 1.00 80.50 84 SER A CA 1
ATOM 674 C C . SER A 1 84 ? -1.097 -0.324 20.854 1.00 80.50 84 SER A C 1
ATOM 676 O O . SER A 1 84 ? -1.182 0.875 21.107 1.00 80.50 84 SER A O 1
ATOM 678 N N . LEU A 1 85 ? -1.672 -1.250 21.613 1.00 79.69 85 LEU A N 1
ATOM 679 C CA . LEU A 1 85 ? -2.253 -1.058 22.947 1.00 79.69 85 LEU A CA 1
ATOM 680 C C . LEU A 1 85 ? -1.752 -2.224 23.813 1.00 79.69 85 LEU A C 1
ATOM 682 O O . LEU A 1 85 ? -1.356 -3.232 23.232 1.00 79.69 85 LEU A O 1
ATOM 686 N N . PRO A 1 86 ? -1.796 -2.152 25.158 1.00 81.19 86 PRO A N 1
ATOM 687 C CA . PRO A 1 86 ? -1.364 -3.267 26.002 1.00 81.19 86 PRO A CA 1
ATOM 688 C C . PRO A 1 86 ? -1.922 -4.613 25.509 1.00 81.19 86 PRO A C 1
ATOM 690 O O . PRO A 1 86 ? -3.138 -4.775 25.377 1.00 81.19 86 PRO A O 1
ATOM 693 N N . GLY A 1 87 ? -1.019 -5.547 25.189 1.00 79.38 87 GLY A N 1
ATOM 694 C CA . GLY A 1 87 ? -1.349 -6.796 24.497 1.00 79.38 87 GLY A CA 1
ATOM 695 C C . GLY A 1 87 ? -1.512 -6.620 22.986 1.00 79.38 87 GLY A C 1
ATOM 696 O O . GLY A 1 87 ? -2.588 -6.920 22.457 1.00 79.38 87 GLY A O 1
ATOM 697 N N . ASP A 1 88 ? -0.459 -6.122 22.322 1.00 79.94 88 ASP A N 1
ATOM 698 C CA . ASP A 1 88 ? -0.423 -5.838 20.885 1.00 79.94 88 ASP A CA 1
ATOM 699 C C . ASP A 1 88 ? -1.157 -6.902 20.069 1.00 79.94 88 ASP A C 1
ATOM 701 O O . ASP A 1 88 ? -0.898 -8.102 20.175 1.00 79.94 88 ASP A O 1
ATOM 705 N N . ARG A 1 89 ? -2.090 -6.448 19.227 1.00 87.06 89 ARG A N 1
ATOM 706 C CA . ARG A 1 89 ? -2.791 -7.331 18.291 1.00 87.06 89 ARG A CA 1
ATOM 707 C C . ARG A 1 89 ? -2.344 -7.020 16.880 1.00 87.06 89 ARG A C 1
ATOM 709 O O . ARG A 1 89 ? -2.633 -5.942 1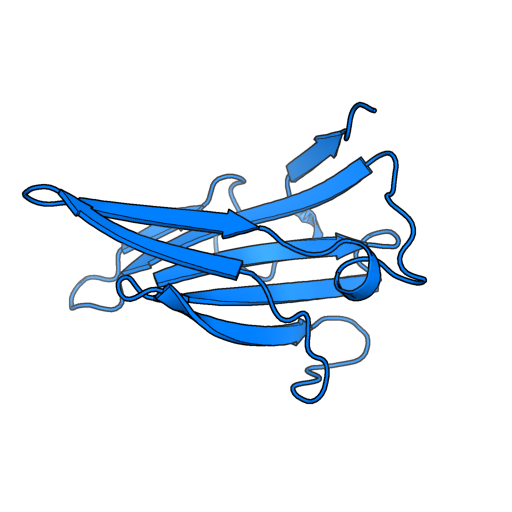6.351 1.00 87.06 89 ARG A O 1
ATOM 716 N N . LEU A 1 90 ? -1.650 -7.992 16.308 1.00 91.94 90 LEU A N 1
ATOM 717 C CA . LEU A 1 90 ? -1.103 -7.976 14.964 1.00 91.94 90 LEU A CA 1
ATOM 718 C C . LEU A 1 90 ? -1.877 -8.984 14.119 1.00 91.94 90 LEU A C 1
ATOM 720 O O . LEU A 1 90 ? -2.078 -10.123 14.535 1.00 91.94 90 LEU A O 1
ATOM 724 N N . ALA A 1 91 ? -2.325 -8.560 12.945 1.00 94.19 91 ALA A N 1
ATOM 725 C CA . ALA A 1 91 ? -2.912 -9.448 11.950 1.00 94.19 91 ALA A CA 1
ATOM 726 C C . ALA A 1 91 ? -2.413 -9.049 10.564 1.00 94.19 91 ALA A C 1
ATOM 728 O O . ALA A 1 91 ? -2.206 -7.863 10.308 1.00 94.19 91 ALA A O 1
ATOM 729 N N . ALA A 1 92 ? -2.248 -10.027 9.683 1.00 96.94 92 ALA A N 1
ATOM 730 C CA . ALA A 1 92 ? -1.809 -9.838 8.307 1.00 96.94 92 ALA A CA 1
ATOM 731 C C . ALA A 1 92 ? -2.757 -10.582 7.367 1.00 96.94 92 ALA A C 1
ATOM 733 O O . ALA A 1 92 ? -3.264 -11.645 7.727 1.00 96.94 92 ALA A O 1
ATOM 734 N N . TRP A 1 93 ? -2.985 -10.031 6.176 1.00 98.00 93 TRP A N 1
ATOM 735 C CA . TRP A 1 93 ? -3.690 -10.730 5.105 1.00 98.00 93 TRP A CA 1
ATOM 736 C C . TRP A 1 93 ? -2.853 -11.903 4.589 1.00 98.00 93 TRP A C 1
ATOM 738 O O . TRP A 1 93 ? -3.316 -13.040 4.616 1.00 98.00 93 TRP A O 1
ATOM 748 N N . SER A 1 94 ? -1.603 -11.637 4.194 1.00 97.94 94 SER A N 1
ATOM 749 C CA . SER A 1 94 ? -0.634 -12.684 3.877 1.00 97.94 94 SER A CA 1
ATOM 750 C C . SER A 1 94 ? 0.257 -12.954 5.100 1.00 97.94 94 SER A C 1
ATOM 752 O O . SER A 1 94 ? 0.912 -12.019 5.580 1.00 97.94 94 SER A O 1
ATOM 754 N N . PRO A 1 95 ? 0.294 -14.188 5.644 1.00 95.88 95 PRO A N 1
ATOM 755 C CA . PRO A 1 95 ? 1.059 -14.501 6.849 1.00 95.88 95 PRO A CA 1
ATOM 756 C C . PRO A 1 95 ? 2.563 -14.224 6.705 1.00 95.88 95 PRO A C 1
ATOM 758 O O . PRO A 1 95 ? 3.239 -14.817 5.866 1.00 95.88 95 PRO A O 1
ATOM 761 N N . THR A 1 96 ? 3.111 -13.375 7.580 1.00 94.81 96 THR A N 1
ATOM 762 C CA . THR A 1 96 ? 4.555 -13.066 7.621 1.00 94.81 96 THR A CA 1
ATOM 763 C C . THR A 1 96 ? 5.323 -13.831 8.701 1.00 94.81 96 THR A C 1
ATOM 765 O O . THR A 1 96 ? 6.550 -13.850 8.665 1.00 94.81 96 THR A O 1
ATOM 768 N N . PHE A 1 97 ? 4.621 -14.474 9.647 1.00 90.69 97 PHE A N 1
ATOM 769 C CA . PHE A 1 97 ? 5.195 -15.214 10.788 1.00 90.69 97 PHE A CA 1
ATOM 770 C C . PHE A 1 97 ? 6.212 -14.403 11.616 1.00 90.69 97 PHE A C 1
ATOM 772 O O . PHE A 1 97 ? 7.180 -14.945 12.142 1.00 90.69 97 PHE A O 1
ATOM 779 N N . GLY A 1 98 ? 5.997 -13.091 11.722 1.00 87.31 98 GLY A N 1
ATOM 780 C CA . GLY A 1 98 ? 6.899 -12.171 12.404 1.00 87.31 98 GLY A CA 1
ATOM 781 C C . GLY A 1 98 ? 6.515 -10.721 12.132 1.00 87.31 98 GLY A C 1
ATOM 782 O O . GLY A 1 98 ? 5.336 -10.370 12.138 1.00 87.31 98 GLY A O 1
ATOM 783 N N . LEU A 1 99 ? 7.513 -9.876 11.872 1.00 88.00 99 LEU A N 1
ATOM 784 C CA . LEU A 1 99 ? 7.293 -8.486 11.467 1.00 88.00 99 LEU A CA 1
ATOM 785 C C . LEU A 1 99 ? 6.682 -8.399 10.056 1.00 88.00 99 LEU A C 1
ATOM 787 O O . LEU A 1 99 ? 6.716 -9.357 9.283 1.00 88.00 99 LEU A O 1
ATOM 791 N N . PHE A 1 100 ? 6.110 -7.243 9.712 1.00 93.69 100 PHE A N 1
ATOM 792 C CA . PHE A 1 100 ? 5.361 -7.084 8.460 1.00 93.69 100 PHE A CA 1
ATOM 793 C C . PHE A 1 100 ? 6.217 -6.794 7.226 1.00 93.69 100 PHE A C 1
ATOM 795 O O . PHE A 1 100 ? 5.793 -7.130 6.123 1.00 93.69 100 PHE A O 1
ATOM 802 N N . LEU A 1 101 ? 7.418 -6.221 7.373 1.00 93.19 101 LEU A N 1
ATOM 803 C CA . LEU A 1 101 ? 8.344 -6.014 6.253 1.00 93.19 101 LEU A CA 1
ATOM 804 C C . LEU A 1 101 ? 9.060 -7.331 5.902 1.00 93.19 101 LEU A C 1
ATOM 806 O O . LEU A 1 101 ? 10.239 -7.512 6.194 1.00 93.19 101 LEU A O 1
ATOM 810 N N . ALA A 1 102 ? 8.317 -8.252 5.291 1.00 94.88 102 ALA A N 1
ATOM 811 C CA . ALA A 1 102 ? 8.775 -9.574 4.866 1.00 94.88 102 ALA A CA 1
ATOM 812 C C . ALA A 1 102 ? 8.385 -9.814 3.393 1.00 94.88 102 ALA A C 1
ATOM 814 O O . ALA A 1 102 ? 7.378 -10.474 3.129 1.00 94.88 102 ALA A O 1
ATOM 815 N N . PRO A 1 103 ? 9.133 -9.260 2.420 1.00 94.00 103 PRO A N 1
ATOM 816 C CA . PRO A 1 103 ? 8.675 -9.187 1.029 1.00 94.00 103 PRO A CA 1
ATOM 817 C C . PRO A 1 103 ? 8.469 -10.550 0.358 1.00 94.00 103 PRO A C 1
ATOM 819 O O . PRO A 1 103 ? 7.558 -10.700 -0.453 1.00 94.00 103 PRO A O 1
ATOM 822 N N . ASP A 1 104 ? 9.238 -11.566 0.760 1.00 94.69 104 ASP A N 1
ATOM 823 C CA . ASP A 1 104 ? 9.097 -12.954 0.286 1.00 94.69 104 ASP A CA 1
ATOM 824 C C . ASP A 1 104 ? 7.791 -13.626 0.751 1.00 94.69 104 ASP A C 1
ATOM 826 O O . ASP A 1 104 ? 7.465 -14.738 0.339 1.00 94.69 104 ASP A O 1
ATOM 830 N N . ARG A 1 105 ? 7.045 -12.970 1.647 1.00 96.62 105 ARG A N 1
ATOM 831 C CA . ARG A 1 105 ? 5.756 -13.425 2.181 1.00 96.62 105 ARG A CA 1
ATOM 832 C C . ARG A 1 105 ? 4.586 -12.568 1.712 1.00 96.62 105 ARG A C 1
ATOM 834 O O . ARG A 1 105 ? 3.459 -12.808 2.138 1.00 96.62 105 ARG A O 1
ATOM 841 N N . PHE A 1 106 ? 4.819 -11.557 0.880 1.00 97.75 106 PHE A N 1
ATOM 842 C CA . PHE A 1 106 ? 3.724 -10.770 0.322 1.00 97.75 106 PHE A CA 1
ATOM 843 C C . PHE A 1 106 ? 2.880 -11.638 -0.610 1.00 97.75 106 PHE A C 1
ATOM 845 O O . PHE A 1 106 ? 3.399 -12.490 -1.329 1.00 97.75 106 PHE A O 1
ATOM 852 N N . GLY A 1 107 ? 1.566 -11.426 -0.575 1.00 98.12 107 GLY A N 1
ATOM 853 C CA . GLY A 1 107 ? 0.661 -12.065 -1.516 1.00 98.12 107 GLY A CA 1
ATOM 854 C C . GLY A 1 107 ? 0.868 -11.502 -2.919 1.00 98.12 107 GLY A C 1
ATOM 855 O O . GLY A 1 107 ? 1.382 -10.397 -3.092 1.00 98.12 107 GLY A O 1
ATOM 856 N N . ARG A 1 108 ? 0.452 -12.258 -3.931 1.00 97.50 108 ARG A N 1
ATOM 857 C CA . ARG A 1 108 ? 0.433 -11.808 -5.325 1.00 97.50 108 ARG A CA 1
ATOM 858 C C . ARG A 1 108 ? -0.975 -11.351 -5.677 1.00 97.50 108 ARG A C 1
ATOM 860 O O . ARG A 1 108 ? -1.935 -12.068 -5.398 1.00 97.50 108 ARG A O 1
ATOM 867 N N . VAL A 1 109 ? -1.098 -10.159 -6.249 1.00 96.81 109 VAL A N 1
ATOM 868 C CA . VAL A 1 109 ? -2.379 -9.590 -6.682 1.00 96.81 109 VAL A CA 1
ATOM 869 C C . VAL A 1 109 ? -2.295 -9.306 -8.170 1.00 96.81 109 VAL A C 1
ATOM 871 O O . VAL A 1 109 ? -1.526 -8.445 -8.593 1.00 96.81 109 VAL A O 1
ATOM 874 N N . THR A 1 110 ? -3.092 -10.026 -8.956 1.00 96.38 110 THR A N 1
ATOM 875 C CA . THR A 1 110 ? -3.277 -9.764 -10.386 1.00 96.38 110 THR A CA 1
ATOM 876 C C . THR A 1 110 ? -4.264 -8.617 -10.569 1.00 96.38 110 THR A C 1
ATOM 878 O O . THR A 1 110 ? -5.339 -8.618 -9.967 1.00 96.38 110 THR A O 1
ATOM 881 N N . LEU A 1 111 ? -3.904 -7.645 -11.401 1.00 92.88 111 LEU A N 1
ATOM 882 C CA . LEU A 1 111 ? -4.741 -6.501 -11.738 1.00 92.88 111 LEU A CA 1
ATOM 883 C C 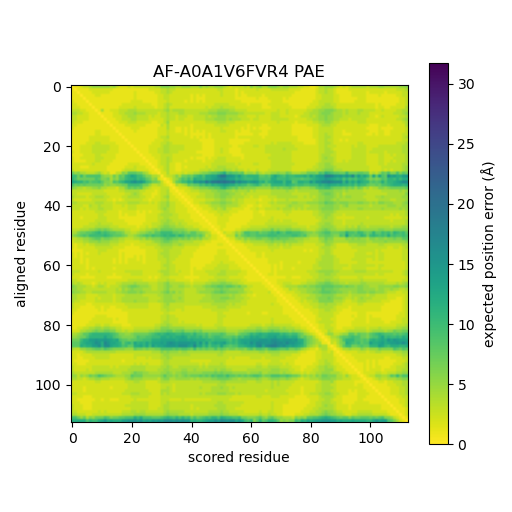. LEU A 1 111 ? -5.419 -6.773 -13.081 1.00 92.88 111 LEU A C 1
ATOM 885 O O . LEU A 1 111 ? -4.756 -7.078 -14.071 1.00 92.88 111 LEU A O 1
ATOM 889 N N . GLN A 1 112 ? -6.748 -6.705 -13.090 1.00 86.56 112 GLN A N 1
ATOM 890 C CA . GLN A 1 112 ? -7.541 -6.818 -14.310 1.00 86.56 112 GLN A CA 1
ATOM 891 C C . GLN A 1 112 ? -7.837 -5.413 -14.861 1.00 86.56 112 GLN A C 1
ATOM 893 O O . GLN A 1 112 ? -8.022 -4.496 -14.055 1.00 86.56 112 GLN A O 1
ATOM 898 N N . PRO A 1 113 ? -7.819 -5.238 -16.195 1.00 69.12 113 PRO A N 1
ATOM 899 C CA . PRO A 1 113 ? -8.173 -3.979 -16.844 1.00 69.12 113 PRO A CA 1
ATOM 900 C C . PRO A 1 113 ? -9.652 -3.611 -16.672 1.00 69.12 113 PRO A C 1
ATOM 902 O O . PRO A 1 113 ? -10.483 -4.532 -16.491 1.00 69.12 113 PRO A O 1
#

Radius of gyration: 14.22 Å; Cα contacts (8 Å, |Δi|>4): 219; chains: 1; bounding box: 38×27×43 Å